Protein AF-A0A251SH04-F1 (afdb_monomer_lite)

pLDDT: mean 73.94, std 16.9, range [37.66, 94.0]

Organism: Helianthus annuus (NCBI:txid4232)

Foldseek 3Di:
DDDDPDPPPDDDPDPVVVVVLVVLVVVVCCCQVPPVVHDCLQCVVVVLVVVVVCVVVVVDDDDPSNVSSSVVNVVRDHPPDPPPPPPDDPDDDPDPVVVVVVVCVVVVVVVVVVVVVCCVVPVPDDPPPDPPPVRVVVVVVVVVVVVVVPPD

Structure (mmCIF, N/CA/C/O backbone):
data_AF-A0A251SH04-F1
#
_entry.id   AF-A0A251SH04-F1
#
loop_
_atom_site.group_PDB
_atom_site.id
_atom_site.type_symbol
_atom_site.label_atom_id
_atom_site.label_alt_id
_atom_site.label_comp_id
_atom_site.label_asym_id
_atom_site.label_entity_id
_atom_site.label_seq_id
_atom_site.pdbx_PDB_ins_code
_atom_site.Cartn_x
_atom_site.Cartn_y
_atom_site.Cartn_z
_atom_site.occupancy
_atom_site.B_iso_or_equiv
_atom_site.auth_seq_id
_atom_site.auth_comp_id
_atom_site.auth_asym_id
_atom_site.auth_atom_id
_atom_site.pdbx_PDB_model_num
ATOM 1 N N . MET A 1 1 ? -8.077 36.465 63.617 1.00 45.16 1 MET A N 1
ATOM 2 C CA . MET A 1 1 ? -7.860 35.004 63.510 1.00 45.16 1 MET A CA 1
ATOM 3 C C . MET A 1 1 ? -8.714 34.477 62.356 1.00 45.16 1 MET A C 1
ATOM 5 O O . MET A 1 1 ? -9.684 33.773 62.563 1.00 45.16 1 MET A O 1
ATOM 9 N N . ASP A 1 2 ? -8.640 35.025 61.149 1.00 38.22 2 ASP A N 1
ATOM 10 C CA . ASP A 1 2 ? -7.555 34.973 60.159 1.00 38.22 2 ASP A CA 1
ATOM 11 C C . ASP A 1 2 ? -7.076 33.562 59.790 1.00 38.22 2 ASP A C 1
ATOM 13 O O . ASP A 1 2 ? -6.119 33.068 60.373 1.00 38.22 2 ASP A O 1
ATOM 17 N N . ARG A 1 3 ? -7.736 33.030 58.744 1.00 47.84 3 ARG A N 1
ATOM 18 C CA . ARG A 1 3 ? -7.200 32.204 57.642 1.00 47.84 3 ARG A CA 1
ATOM 19 C C . ARG A 1 3 ? -6.566 30.856 58.053 1.00 47.84 3 ARG A C 1
ATOM 21 O O . ARG A 1 3 ? -6.258 30.620 59.199 1.00 47.84 3 ARG A O 1
ATOM 28 N N . TYR A 1 4 ? -6.389 29.944 57.096 1.00 44.84 4 TYR A N 1
ATOM 29 C CA . TYR A 1 4 ? -5.572 28.708 57.191 1.00 44.84 4 TYR A CA 1
ATOM 30 C C . TYR A 1 4 ? -6.202 27.326 57.426 1.00 44.84 4 TYR A C 1
ATOM 32 O O . TYR A 1 4 ? -5.442 26.365 57.403 1.00 44.84 4 TYR A O 1
ATOM 40 N N . ILE A 1 5 ? -7.522 27.123 57.497 1.00 51.84 5 ILE A N 1
ATOM 41 C CA . ILE A 1 5 ? -8.053 25.737 57.502 1.00 51.84 5 ILE A CA 1
ATOM 42 C C . ILE A 1 5 ? -9.277 25.599 56.597 1.00 51.84 5 ILE A C 1
ATOM 44 O O . ILE A 1 5 ? -10.396 25.480 57.067 1.00 51.84 5 ILE A O 1
ATOM 48 N N . CYS A 1 6 ? -9.068 25.675 55.282 1.00 37.66 6 CYS A N 1
ATOM 49 C CA . CYS A 1 6 ? -9.868 24.956 54.265 1.00 37.66 6 CYS A CA 1
ATOM 50 C C . CYS A 1 6 ? -9.307 25.196 52.851 1.00 37.66 6 CYS A C 1
ATOM 52 O O . CYS A 1 6 ? -10.029 25.366 51.875 1.00 37.66 6 CYS A O 1
ATOM 54 N N . LYS A 1 7 ? -7.975 25.236 52.734 1.00 45.94 7 LYS A N 1
ATOM 55 C CA . LYS A 1 7 ? -7.250 25.206 51.455 1.00 45.94 7 LYS A CA 1
ATOM 56 C C . LYS A 1 7 ? -6.416 23.931 51.357 1.00 45.94 7 LYS A C 1
ATOM 58 O O . LYS A 1 7 ? -5.253 23.965 50.988 1.00 45.94 7 LYS A O 1
ATOM 63 N N . ILE A 1 8 ? -6.989 22.795 51.730 1.00 49.41 8 ILE A N 1
ATOM 64 C CA . ILE A 1 8 ? -6.396 21.482 51.470 1.00 49.41 8 ILE A CA 1
ATOM 65 C C . ILE A 1 8 ? -7.566 20.595 51.046 1.00 49.41 8 ILE A C 1
ATOM 67 O O . ILE A 1 8 ? -8.610 20.645 51.680 1.00 49.41 8 ILE A O 1
ATOM 71 N N . ILE A 1 9 ? -7.394 19.825 49.971 1.00 45.56 9 ILE A N 1
ATOM 72 C CA . ILE A 1 9 ? -8.420 19.076 49.213 1.00 45.56 9 ILE A CA 1
ATOM 73 C C . ILE A 1 9 ? -8.997 19.861 48.011 1.00 45.56 9 ILE A C 1
ATOM 75 O O . ILE A 1 9 ? -10.194 19.891 47.751 1.00 45.56 9 ILE A O 1
ATOM 79 N N . PHE A 1 10 ? -8.125 20.449 47.185 1.00 45.16 10 PHE A N 1
ATOM 80 C CA . PHE A 1 10 ? -8.447 20.674 45.769 1.00 45.16 10 PHE A CA 1
ATOM 81 C C . PHE A 1 10 ? -7.263 20.252 44.878 1.00 45.16 10 PHE A C 1
ATOM 83 O O . PHE A 1 10 ? -6.380 21.053 44.597 1.00 45.16 10 PHE A O 1
ATOM 90 N N . LYS A 1 11 ? -7.307 18.982 44.424 1.00 44.91 11 LYS A N 1
ATOM 91 C CA . LYS A 1 11 ? -6.537 18.329 43.326 1.00 44.91 11 LYS A CA 1
ATOM 92 C C . LYS A 1 11 ? -5.011 18.131 43.529 1.00 44.91 11 LYS A C 1
ATOM 94 O O . LYS A 1 11 ? -4.338 18.981 44.091 1.00 44.91 11 LYS A O 1
ATOM 99 N N . PRO A 1 12 ? -4.462 16.980 43.064 1.00 44.91 12 PRO A N 1
ATOM 100 C CA . PRO A 1 12 ? -4.149 16.824 41.640 1.00 44.91 12 PRO A CA 1
ATOM 101 C C . PRO A 1 12 ? -4.554 15.449 41.078 1.00 44.91 12 PRO A C 1
ATOM 103 O O . PRO A 1 12 ? -3.754 14.526 40.977 1.00 44.91 12 PRO A O 1
ATOM 106 N N . MET A 1 13 ? -5.794 15.331 40.603 1.00 43.28 13 MET A N 1
ATOM 107 C CA . MET A 1 13 ? -6.234 14.230 39.734 1.00 43.28 13 MET A CA 1
ATOM 108 C C . MET A 1 13 ? -6.022 14.625 38.266 1.00 43.28 13 MET A C 1
ATOM 110 O O . MET A 1 13 ? -6.963 14.795 37.502 1.00 43.28 13 MET A O 1
ATOM 114 N N . VAL A 1 14 ? -4.768 14.88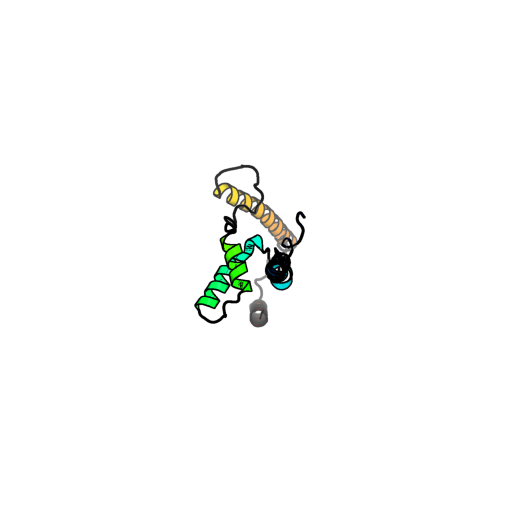8 37.897 1.00 53.06 14 VAL A N 1
ATOM 115 C CA . VAL A 1 14 ? -4.372 15.274 36.531 1.00 53.06 14 VAL A CA 1
ATOM 116 C C . VAL A 1 14 ? -3.138 14.519 36.000 1.00 53.06 14 VAL A C 1
ATOM 118 O O . VAL A 1 14 ? -3.115 14.251 34.798 1.00 53.06 14 VAL A O 1
ATOM 121 N N . PRO A 1 15 ? -2.151 14.056 36.806 1.00 53.16 15 PRO A N 1
ATOM 122 C CA . PRO A 1 15 ? -0.972 13.413 36.221 1.00 53.16 15 PRO A CA 1
ATOM 123 C C . PRO A 1 15 ? -1.234 11.965 35.779 1.00 53.16 15 PRO A C 1
ATOM 125 O O . PRO A 1 15 ? -0.567 11.477 34.869 1.00 53.16 15 PRO A O 1
ATOM 128 N N . PHE A 1 16 ? -2.223 11.277 36.361 1.00 44.50 16 PHE A N 1
ATOM 129 C CA . PHE A 1 16 ? -2.501 9.874 36.028 1.00 44.50 16 PHE A CA 1
ATOM 130 C C . PHE A 1 16 ? -3.209 9.720 34.676 1.00 44.50 16 PHE A C 1
ATOM 132 O O . PHE A 1 16 ? -2.859 8.857 33.872 1.00 44.50 16 PHE A O 1
ATOM 139 N N . VAL A 1 17 ? -4.161 10.610 34.384 1.00 51.25 17 VAL A N 1
ATOM 140 C CA . VAL A 1 17 ? -4.906 10.601 33.117 1.00 51.25 17 VAL A CA 1
ATOM 141 C C . VAL A 1 17 ? -3.988 10.961 31.949 1.00 51.25 17 VAL A C 1
ATOM 143 O O . VAL A 1 17 ? -4.065 10.328 30.899 1.00 51.25 17 VAL A O 1
ATOM 146 N N . LEU A 1 18 ? -3.060 11.904 32.152 1.00 50.47 18 LEU A N 1
ATOM 147 C CA . LEU A 1 18 ? -2.084 12.282 31.132 1.00 50.47 18 LEU A CA 1
ATOM 148 C C . LEU A 1 18 ? -1.114 11.126 30.841 1.00 50.47 18 LEU A C 1
ATOM 150 O O . LEU A 1 18 ? -0.968 10.737 29.685 1.00 50.47 18 LEU A O 1
ATOM 154 N N . ARG A 1 19 ? -0.537 10.486 31.872 1.00 44.34 19 ARG A N 1
ATOM 155 C CA . ARG A 1 19 ? 0.351 9.318 31.691 1.00 44.34 19 ARG A CA 1
ATOM 156 C C . ARG A 1 19 ? -0.346 8.169 30.952 1.00 44.34 19 ARG A C 1
ATOM 158 O O . ARG A 1 19 ? 0.252 7.567 30.065 1.00 44.34 19 ARG A O 1
ATOM 165 N N 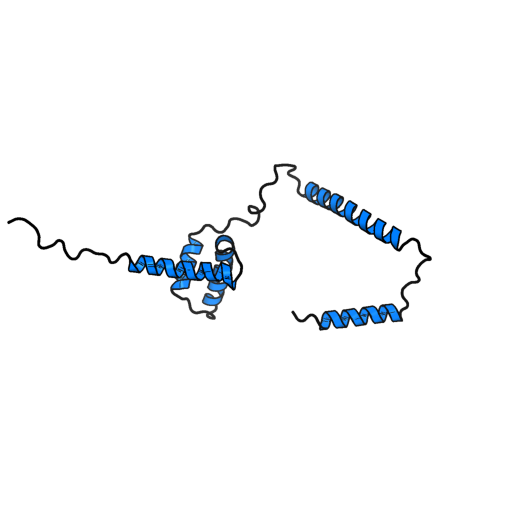. PHE A 1 20 ? -1.619 7.910 31.249 1.00 47.47 20 PHE A N 1
ATOM 166 C CA . PHE A 1 20 ? -2.377 6.831 30.609 1.00 47.47 20 PHE A CA 1
ATOM 167 C C . PHE A 1 20 ? -2.751 7.136 29.146 1.00 47.47 20 PHE A C 1
ATOM 169 O O . PHE A 1 20 ? -2.708 6.249 28.293 1.00 47.47 20 PHE A O 1
ATOM 176 N N . VAL A 1 21 ? -3.083 8.393 28.825 1.00 49.47 21 VAL A N 1
ATOM 177 C CA . VAL A 1 21 ? -3.343 8.833 27.440 1.00 49.47 21 VAL A CA 1
ATOM 178 C C . VAL A 1 21 ? -2.065 8.752 26.598 1.00 49.47 21 VAL A C 1
ATOM 180 O O . VAL A 1 21 ? -2.112 8.247 25.471 1.00 49.47 21 VAL A O 1
ATOM 183 N N . PHE A 1 22 ? -0.917 9.145 27.161 1.00 45.47 22 PHE A N 1
ATOM 184 C CA . PHE A 1 22 ? 0.382 9.016 26.497 1.00 45.47 22 PHE A CA 1
ATOM 185 C C . PHE A 1 22 ? 0.749 7.552 26.216 1.00 45.47 22 PHE A C 1
ATOM 187 O O . PHE A 1 22 ? 1.148 7.249 25.092 1.00 45.47 22 PHE A O 1
ATOM 194 N N . LEU A 1 23 ? 0.525 6.622 27.156 1.00 49.59 23 LEU A N 1
ATOM 195 C CA . LEU A 1 23 ? 0.802 5.196 26.929 1.00 49.59 23 LEU A CA 1
ATOM 196 C C . LEU A 1 23 ? 0.015 4.614 25.743 1.00 49.59 23 LEU A C 1
ATOM 198 O O . LEU A 1 23 ? 0.590 3.903 24.923 1.00 49.59 23 LEU A O 1
ATOM 202 N N . THR A 1 24 ? -1.270 4.952 25.589 1.00 51.53 24 THR A N 1
ATOM 203 C CA . THR A 1 24 ? -2.073 4.412 24.472 1.00 51.53 24 THR A CA 1
ATOM 204 C C . THR A 1 24 ? -1.652 4.937 23.097 1.00 51.53 24 THR A C 1
ATOM 206 O O . THR A 1 24 ? -1.745 4.205 22.114 1.00 51.53 24 THR A O 1
ATOM 209 N N . SER A 1 25 ? -1.129 6.167 23.012 1.00 55.31 25 SER A N 1
ATOM 210 C CA . SER A 1 25 ? -0.607 6.708 21.748 1.00 55.31 25 SER A CA 1
ATOM 211 C C . SER A 1 25 ? 0.786 6.161 21.403 1.00 55.31 25 SER A C 1
ATOM 213 O O . SER A 1 25 ? 1.142 6.136 20.226 1.00 55.31 25 SER A O 1
ATOM 215 N N . ILE A 1 26 ? 1.561 5.715 22.400 1.00 60.53 26 ILE A N 1
ATOM 216 C CA . ILE A 1 26 ? 2.883 5.098 22.208 1.00 60.53 26 ILE A CA 1
ATOM 217 C C . ILE A 1 26 ? 2.754 3.689 21.618 1.00 60.53 26 ILE A C 1
ATOM 219 O O . ILE A 1 26 ? 3.559 3.322 20.765 1.00 60.53 26 ILE A O 1
ATOM 223 N N . ILE A 1 27 ? 1.743 2.915 22.034 1.00 71.44 27 ILE A N 1
ATOM 224 C CA . ILE A 1 27 ? 1.558 1.524 21.584 1.00 71.44 27 ILE A CA 1
ATOM 225 C C . ILE A 1 27 ? 1.380 1.461 20.065 1.00 71.44 27 ILE A C 1
ATOM 227 O O . ILE A 1 27 ? 2.143 0.770 19.397 1.00 71.44 27 ILE A O 1
ATOM 231 N N . PHE A 1 28 ? 0.443 2.233 19.504 1.00 79.38 28 PHE A N 1
ATOM 232 C CA . PHE A 1 28 ? 0.226 2.227 18.057 1.00 79.38 28 PHE A CA 1
ATOM 233 C C . PHE A 1 28 ? 1.429 2.788 17.295 1.00 79.38 28 PHE A C 1
ATOM 235 O O . PHE A 1 28 ? 1.858 2.172 16.332 1.00 79.38 28 PHE A O 1
ATOM 242 N N . HIS A 1 29 ? 2.055 3.878 17.749 1.00 80.06 29 HIS A N 1
ATOM 243 C CA . HIS A 1 29 ? 3.255 4.394 17.078 1.00 80.06 29 HIS A CA 1
ATOM 244 C C . HIS A 1 29 ? 4.391 3.358 17.030 1.00 80.06 29 HIS A C 1
ATOM 246 O O . HIS A 1 29 ? 5.063 3.227 16.012 1.00 80.06 29 HIS A O 1
ATOM 252 N N . ARG A 1 30 ? 4.596 2.597 18.114 1.00 83.19 30 ARG A N 1
ATOM 253 C CA . ARG A 1 30 ? 5.564 1.494 18.131 1.00 83.19 30 ARG A CA 1
ATOM 254 C C . ARG A 1 30 ? 5.167 0.388 17.160 1.00 83.19 30 ARG A C 1
ATOM 256 O O . ARG A 1 30 ? 6.001 0.018 16.353 1.00 83.19 30 ARG A O 1
ATOM 263 N N . LEU A 1 31 ? 3.911 -0.065 17.174 1.00 83.88 31 LEU A N 1
ATOM 264 C CA . LEU A 1 31 ? 3.415 -1.093 16.248 1.00 83.88 31 LEU A CA 1
ATOM 265 C C . LEU A 1 31 ? 3.629 -0.708 14.778 1.00 83.88 31 LEU A C 1
ATOM 267 O O . LEU A 1 31 ? 4.158 -1.506 14.008 1.00 83.88 31 LEU A O 1
ATOM 271 N N . PHE A 1 32 ? 3.285 0.527 14.40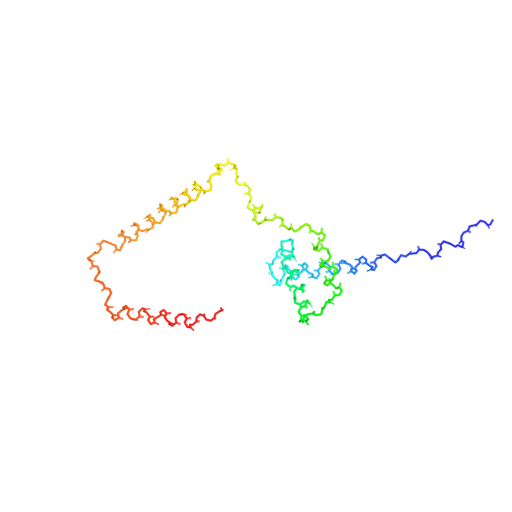7 1.00 85.19 32 PHE A N 1
ATOM 272 C CA . PHE A 1 32 ? 3.488 1.049 13.056 1.00 85.19 32 PHE A CA 1
ATOM 273 C C . PHE A 1 32 ? 4.967 1.044 12.656 1.00 85.19 32 PHE A C 1
ATOM 275 O O . PHE A 1 32 ? 5.312 0.533 11.595 1.00 85.19 32 PHE A O 1
ATOM 282 N N . CYS A 1 33 ? 5.850 1.552 13.520 1.00 78.00 33 CYS A N 1
ATOM 283 C CA . CYS A 1 33 ? 7.270 1.659 13.195 1.00 78.00 33 CYS A CA 1
ATOM 284 C C . CYS A 1 33 ? 8.038 0.331 13.282 1.00 78.00 33 CYS A C 1
ATOM 286 O O . CYS A 1 33 ? 8.981 0.154 12.522 1.00 78.00 33 CYS A O 1
ATOM 288 N N . SER A 1 34 ? 7.691 -0.572 14.205 1.00 79.62 34 SER A N 1
ATOM 289 C CA . SER A 1 34 ? 8.490 -1.775 14.485 1.00 79.62 34 SER A CA 1
ATOM 290 C C . SER A 1 34 ? 7.914 -3.068 13.920 1.00 79.62 34 SER A C 1
ATOM 292 O O . SER A 1 34 ? 8.677 -3.991 13.677 1.00 79.62 34 SER A O 1
ATOM 294 N N . MET A 1 35 ? 6.590 -3.174 13.774 1.00 83.19 35 MET A N 1
ATOM 295 C CA . MET A 1 35 ? 5.933 -4.420 13.357 1.00 83.19 35 MET A CA 1
ATOM 296 C C . MET A 1 35 ? 5.339 -4.308 11.955 1.00 83.19 35 MET A C 1
ATOM 298 O O . MET A 1 35 ? 5.490 -5.219 11.153 1.00 83.19 35 MET A O 1
ATOM 302 N N . LEU A 1 36 ? 4.693 -3.180 11.648 1.00 83.25 36 LEU A N 1
ATOM 303 C CA . LEU A 1 36 ? 4.077 -2.936 10.340 1.00 83.25 36 LEU A CA 1
ATOM 304 C C . LEU A 1 36 ? 5.009 -2.205 9.363 1.00 83.25 36 LEU A C 1
ATOM 306 O O . LEU A 1 36 ? 4.649 -2.052 8.199 1.00 83.25 36 LEU A O 1
ATOM 310 N N . CYS A 1 37 ? 6.161 -1.713 9.837 1.00 81.38 37 CYS A N 1
ATOM 311 C CA . CYS A 1 37 ? 7.143 -0.944 9.062 1.00 81.38 37 CYS A CA 1
ATOM 312 C C . CYS A 1 37 ? 6.521 0.178 8.202 1.00 81.38 37 CYS A C 1
ATOM 314 O O . CYS A 1 37 ? 6.967 0.448 7.088 1.00 81.38 37 CYS A O 1
ATOM 316 N N . SER A 1 38 ? 5.475 0.834 8.707 1.00 81.31 38 SER A N 1
ATOM 317 C CA . SER A 1 38 ? 4.680 1.829 7.981 1.00 81.31 38 SER A CA 1
ATOM 318 C C . SER A 1 38 ? 4.640 3.170 8.714 1.00 81.31 38 SER A C 1
ATOM 320 O O . SER A 1 38 ? 4.910 3.269 9.913 1.00 81.31 38 SER A O 1
ATOM 322 N N . ASP A 1 39 ? 4.328 4.240 7.975 1.00 80.44 39 ASP A N 1
ATOM 323 C CA . ASP A 1 39 ? 4.196 5.580 8.550 1.00 80.44 39 ASP A CA 1
ATOM 324 C C . ASP A 1 39 ? 2.825 5.716 9.237 1.00 80.44 39 ASP A C 1
ATOM 326 O O . ASP A 1 39 ? 1.797 5.694 8.544 1.00 80.44 39 ASP A O 1
ATOM 330 N N . PRO A 1 40 ? 2.777 5.927 10.569 1.00 81.06 40 PRO A N 1
ATOM 331 C CA . PRO A 1 40 ? 1.520 6.072 11.289 1.00 81.06 40 PRO A CA 1
ATOM 332 C C . PRO A 1 40 ? 0.653 7.197 10.721 1.00 81.06 40 PRO A C 1
ATOM 334 O O . PRO A 1 40 ? -0.568 7.090 10.725 1.00 81.06 40 PRO A O 1
ATOM 337 N N . LYS A 1 41 ? 1.242 8.288 10.222 1.00 77.81 41 LYS A N 1
ATOM 338 C CA . LYS A 1 41 ? 0.466 9.428 9.710 1.00 77.81 41 LYS A CA 1
ATOM 339 C C . LYS A 1 41 ? -0.211 9.114 8.385 1.00 77.81 41 LYS A C 1
ATOM 341 O O . LYS A 1 41 ? -1.280 9.652 8.117 1.00 77.81 41 LYS A O 1
ATOM 346 N N . LEU A 1 42 ? 0.417 8.278 7.563 1.00 75.62 42 LEU A N 1
ATOM 347 C CA . LEU A 1 42 ? -0.111 7.907 6.257 1.00 75.62 42 LEU A CA 1
ATOM 348 C C . LEU A 1 42 ? -1.154 6.800 6.382 1.00 75.62 42 LEU A C 1
ATOM 350 O O . LEU A 1 42 ? -2.204 6.863 5.749 1.00 75.62 42 LEU A O 1
ATOM 354 N N . ASP A 1 43 ? -0.850 5.798 7.201 1.00 84.12 43 ASP A N 1
ATOM 355 C CA . ASP A 1 43 ? -1.513 4.503 7.105 1.00 84.12 43 ASP A CA 1
ATOM 356 C C . ASP A 1 43 ? -2.545 4.265 8.219 1.00 84.12 43 ASP A C 1
ATOM 358 O O . ASP A 1 43 ? -3.376 3.365 8.121 1.00 84.12 43 ASP A O 1
ATOM 362 N N . SER A 1 44 ? -2.605 5.141 9.234 1.00 87.25 44 SER A N 1
ATOM 363 C CA . SER A 1 44 ? -3.609 5.043 10.308 1.00 87.25 44 SER A CA 1
ATOM 364 C C . SER A 1 44 ? -5.048 4.992 9.794 1.00 87.25 44 SER A C 1
ATOM 366 O O . SER A 1 44 ? -5.861 4.262 10.350 1.00 87.25 44 SER A O 1
ATOM 368 N N . HIS A 1 45 ? -5.384 5.737 8.736 1.00 85.88 45 HIS A N 1
ATOM 369 C CA . HIS A 1 45 ? -6.744 5.722 8.188 1.00 85.88 45 HIS A CA 1
ATOM 370 C C . HIS A 1 45 ? -7.083 4.400 7.494 1.00 85.88 45 HIS A C 1
ATOM 372 O O . HIS A 1 45 ? -8.203 3.923 7.645 1.00 85.88 45 HIS A O 1
ATOM 378 N N . ARG A 1 46 ? -6.124 3.789 6.783 1.00 86.19 46 ARG A N 1
ATOM 379 C CA . ARG A 1 46 ? -6.317 2.487 6.126 1.00 86.19 46 ARG A CA 1
ATOM 380 C C . ARG A 1 46 ? -6.550 1.397 7.162 1.00 86.19 46 ARG A C 1
ATOM 382 O O . ARG A 1 46 ? -7.545 0.687 7.090 1.00 86.19 46 ARG A O 1
ATOM 389 N N . PHE A 1 47 ? -5.694 1.338 8.180 1.00 87.88 47 PHE A N 1
ATOM 390 C CA . PHE A 1 47 ? -5.857 0.364 9.257 1.00 87.88 47 PHE A CA 1
ATOM 391 C C . PHE A 1 47 ? -7.107 0.603 10.095 1.00 87.88 47 PHE A C 1
ATOM 393 O O . PHE A 1 47 ? -7.708 -0.357 10.560 1.00 87.88 47 PHE A O 1
ATOM 400 N N . LYS A 1 48 ? -7.537 1.858 10.265 1.00 89.12 48 LYS A N 1
ATOM 401 C CA . LYS A 1 48 ? -8.801 2.147 10.941 1.00 89.12 48 LYS A CA 1
ATOM 402 C C . LYS A 1 48 ? -9.982 1.513 10.199 1.00 89.12 48 LYS A C 1
ATOM 404 O O . LYS A 1 48 ? -10.800 0.882 10.847 1.00 89.12 48 LYS A O 1
ATOM 409 N N . ILE A 1 49 ? -10.043 1.632 8.869 1.00 90.00 49 ILE A N 1
ATOM 410 C CA . ILE A 1 49 ? -11.127 1.038 8.066 1.00 90.00 49 ILE A CA 1
ATOM 411 C C . ILE A 1 49 ? -11.161 -0.484 8.244 1.00 90.00 49 ILE A C 1
ATOM 413 O O . ILE A 1 49 ? -12.210 -1.026 8.562 1.00 90.00 49 ILE A O 1
ATOM 417 N N . ILE A 1 50 ? -10.007 -1.147 8.124 1.00 90.81 50 ILE A N 1
ATOM 418 C CA . ILE A 1 50 ? -9.892 -2.610 8.258 1.00 90.81 50 ILE A CA 1
ATOM 419 C C . ILE A 1 50 ? -10.324 -3.074 9.658 1.00 90.81 50 ILE A C 1
ATOM 421 O O . ILE A 1 50 ? -11.045 -4.055 9.808 1.00 90.81 50 ILE A O 1
ATOM 425 N N . LEU A 1 51 ? -9.894 -2.360 10.702 1.00 89.94 51 LEU A N 1
ATOM 426 C CA . LEU A 1 51 ? -10.249 -2.700 12.079 1.00 89.94 51 LEU A CA 1
ATOM 427 C C . LEU A 1 51 ? -11.726 -2.417 12.380 1.00 89.94 51 LEU A C 1
ATOM 429 O O . LEU A 1 51 ? -12.356 -3.214 13.071 1.00 89.94 51 LEU A O 1
ATOM 433 N N . ASP A 1 52 ? -12.284 -1.319 11.866 1.00 91.00 52 ASP A N 1
ATOM 434 C CA . ASP A 1 52 ? -13.714 -1.016 11.987 1.00 91.00 52 ASP A CA 1
ATOM 435 C C . ASP A 1 52 ? -14.561 -2.089 11.280 1.00 91.00 52 ASP A C 1
ATOM 437 O O . ASP A 1 52 ? -15.560 -2.540 11.840 1.00 91.00 52 ASP A O 1
ATOM 441 N N . GLU A 1 53 ? -14.134 -2.552 10.102 1.00 93.31 53 GLU A N 1
ATOM 442 C CA . GLU A 1 53 ? -14.777 -3.641 9.360 1.00 93.31 53 GLU A CA 1
ATOM 443 C C . GLU A 1 53 ? -14.752 -4.955 10.155 1.00 93.31 53 GLU A C 1
ATOM 445 O O . GLU A 1 53 ? -15.811 -5.530 10.410 1.00 93.31 53 GLU A O 1
ATOM 450 N N . ALA A 1 54 ? -13.588 -5.373 10.663 1.00 92.12 54 ALA A N 1
ATOM 451 C CA . ALA A 1 54 ? -13.456 -6.588 11.474 1.00 92.12 54 ALA A CA 1
ATOM 452 C C . ALA A 1 54 ? -14.263 -6.532 12.788 1.00 92.12 54 ALA A C 1
ATOM 454 O O . ALA A 1 54 ? -14.813 -7.540 13.241 1.00 92.12 54 ALA A O 1
ATOM 455 N N . ILE A 1 55 ? -14.372 -5.350 13.410 1.00 92.19 55 ILE A N 1
ATOM 456 C CA . ILE A 1 55 ? -15.228 -5.141 14.588 1.00 92.19 55 ILE A CA 1
ATOM 457 C C . ILE A 1 55 ? -16.708 -5.226 14.202 1.00 92.19 55 ILE A C 1
ATOM 459 O O . ILE A 1 55 ? -17.494 -5.809 14.948 1.00 92.19 55 ILE A O 1
ATOM 463 N N . SER A 1 56 ? -17.097 -4.669 13.051 1.00 92.69 56 SER A N 1
ATOM 464 C CA . SER A 1 56 ? -18.481 -4.714 12.564 1.00 92.69 56 SER A CA 1
ATOM 465 C C . SER A 1 56 ? -18.930 -6.128 12.192 1.00 92.69 56 SER A C 1
ATOM 467 O O . SER A 1 56 ? -20.064 -6.504 12.479 1.00 92.69 56 SER A O 1
ATOM 469 N N . PHE A 1 57 ? -18.016 -6.932 11.641 1.00 92.56 57 PHE A N 1
ATOM 470 C CA . PHE A 1 57 ? -18.227 -8.348 11.353 1.00 92.56 57 PHE A CA 1
ATOM 471 C C . PHE A 1 57 ? -18.271 -9.204 12.633 1.00 92.56 57 PHE A C 1
ATOM 473 O O . PHE A 1 57 ? -18.768 -10.327 12.626 1.00 92.56 57 PHE A O 1
ATOM 480 N N . GLY A 1 58 ? -17.790 -8.665 13.758 1.00 90.75 58 GLY A N 1
ATOM 481 C CA . GLY A 1 58 ? -17.778 -9.343 15.053 1.00 90.75 58 GLY A CA 1
ATOM 482 C C . GLY A 1 58 ? -16.587 -10.279 15.264 1.00 90.75 58 GLY A C 1
ATOM 483 O O . GLY A 1 58 ? -16.537 -10.966 16.284 1.00 90.75 58 GLY A O 1
ATOM 484 N N . GLU A 1 59 ? -15.610 -10.283 14.353 1.00 88.62 59 GLU A N 1
ATOM 485 C CA . GLU A 1 59 ? -14.364 -11.051 14.487 1.00 88.62 59 GLU A CA 1
ATOM 486 C C . GLU A 1 59 ? -13.472 -10.479 15.596 1.00 88.62 59 GLU A C 1
ATOM 488 O O . GLU A 1 59 ? -12.821 -11.218 16.338 1.00 88.62 59 GLU A O 1
ATOM 493 N N . LEU A 1 60 ? -13.491 -9.152 15.771 1.00 86.56 60 LEU A N 1
ATOM 494 C CA . LEU A 1 60 ? -12.670 -8.459 16.757 1.00 86.56 60 LEU A CA 1
ATOM 495 C C . LEU A 1 60 ? -13.509 -7.704 17.795 1.00 86.56 60 LEU A C 1
ATOM 497 O O . LEU A 1 60 ? -14.408 -6.927 17.477 1.00 86.56 60 LEU A O 1
ATOM 501 N N . LYS A 1 61 ? -13.160 -7.855 19.078 1.00 88.25 61 LYS A N 1
ATOM 502 C CA . LYS A 1 61 ? -13.770 -7.067 20.160 1.00 88.25 61 LYS A CA 1
ATOM 503 C C . LYS A 1 61 ? -13.176 -5.661 20.201 1.00 88.25 61 LYS A C 1
ATOM 505 O O . LYS A 1 61 ? -11.967 -5.488 20.354 1.00 88.25 61 LYS A O 1
ATOM 510 N N . SER A 1 62 ? -14.036 -4.645 20.173 1.00 85.44 62 SER A N 1
ATOM 511 C CA . SER A 1 62 ? -13.620 -3.249 20.341 1.00 85.44 62 SER A CA 1
ATOM 512 C C . SER A 1 62 ? -12.961 -3.022 21.709 1.00 85.44 62 SER A C 1
ATOM 514 O O . SER A 1 62 ? -13.593 -3.164 22.758 1.00 85.44 62 SER A O 1
ATOM 516 N N . THR A 1 63 ? -11.696 -2.591 21.711 1.00 87.25 63 THR A N 1
ATOM 517 C CA . THR A 1 63 ? -10.949 -2.261 22.935 1.00 87.25 63 THR A CA 1
ATOM 518 C C . THR A 1 63 ? -10.958 -0.757 23.226 1.00 87.25 63 THR A C 1
ATOM 520 O O . THR A 1 63 ? -11.018 0.081 22.327 1.00 87.25 63 THR A O 1
ATOM 523 N N . LYS A 1 64 ? -10.824 -0.376 24.505 1.00 86.62 64 LYS A N 1
ATOM 524 C CA . LYS A 1 64 ? -10.748 1.044 24.916 1.00 86.62 64 LYS A CA 1
ATOM 525 C C . LYS A 1 64 ? -9.554 1.782 24.291 1.00 86.62 64 LYS A C 1
ATOM 527 O O . LYS A 1 64 ? -9.623 2.991 24.080 1.00 86.62 64 LYS A O 1
ATOM 532 N N . ALA A 1 65 ? -8.455 1.072 24.026 1.00 84.31 65 ALA A N 1
ATOM 533 C CA . ALA A 1 65 ? -7.281 1.629 23.358 1.00 84.31 65 ALA A CA 1
ATOM 534 C C . ALA A 1 65 ? -7.579 1.939 21.885 1.00 84.31 65 ALA A C 1
ATOM 536 O O . ALA A 1 65 ? -7.271 3.040 21.427 1.00 84.31 65 ALA A O 1
ATOM 537 N N . TYR A 1 66 ? -8.253 1.015 21.191 1.00 87.56 66 TYR A N 1
ATOM 538 C CA . TYR A 1 66 ? -8.699 1.210 19.815 1.00 87.56 66 TYR A CA 1
ATOM 539 C C . TYR A 1 66 ? -9.653 2.398 19.685 1.00 87.56 66 TYR A C 1
ATOM 541 O O . TYR A 1 66 ? -9.394 3.293 18.894 1.00 87.56 66 TYR A O 1
ATOM 549 N N . GLN A 1 67 ? -10.695 2.482 20.518 1.00 89.19 67 GLN A N 1
ATOM 550 C CA . GLN A 1 67 ? -11.671 3.579 20.454 1.00 89.19 67 GLN A CA 1
ATOM 551 C C . GLN A 1 67 ? -11.020 4.963 20.602 1.00 89.19 67 GLN A C 1
ATOM 553 O O . GLN A 1 67 ? -11.360 5.904 19.883 1.00 89.19 67 GLN A O 1
ATOM 558 N N . LYS A 1 68 ? -10.046 5.091 21.513 1.00 88.62 68 LYS A N 1
ATOM 559 C CA . LYS A 1 68 ? -9.280 6.333 21.689 1.00 88.62 68 LYS A CA 1
ATOM 560 C C . LYS A 1 68 ? -8.431 6.659 20.461 1.00 88.62 68 LYS A C 1
ATOM 562 O O . LYS A 1 68 ? -8.412 7.809 20.027 1.00 88.62 68 LYS A O 1
ATOM 567 N N . TRP A 1 69 ? -7.733 5.665 19.914 1.00 89.44 69 TRP A N 1
ATOM 568 C CA . TRP A 1 69 ? -6.913 5.836 18.717 1.00 89.44 69 TRP A CA 1
ATOM 569 C C . TRP A 1 69 ? -7.771 6.164 17.489 1.00 89.44 69 TRP A C 1
ATOM 571 O O . TRP A 1 69 ? -7.523 7.173 16.838 1.00 89.44 69 TRP A O 1
ATOM 581 N N . GLY A 1 70 ? -8.838 5.409 17.231 1.00 88.38 70 GLY A N 1
ATOM 582 C CA . GLY A 1 70 ? -9.745 5.607 16.101 1.00 88.38 70 GLY A CA 1
ATOM 583 C C . GLY A 1 70 ? -10.411 6.984 16.101 1.00 88.38 70 GLY A C 1
ATOM 584 O O . GLY A 1 70 ? -10.534 7.594 15.036 1.00 88.38 70 GLY A O 1
ATOM 585 N N . LYS A 1 71 ? -10.753 7.520 17.286 1.00 89.06 71 LYS A N 1
ATOM 586 C CA . LYS A 1 71 ? -11.247 8.898 17.442 1.00 89.06 71 LYS A CA 1
ATOM 587 C C . LYS A 1 71 ? -10.189 9.932 17.037 1.00 89.06 71 LYS A C 1
ATOM 589 O O . LYS A 1 71 ? -10.474 10.819 16.235 1.00 89.06 7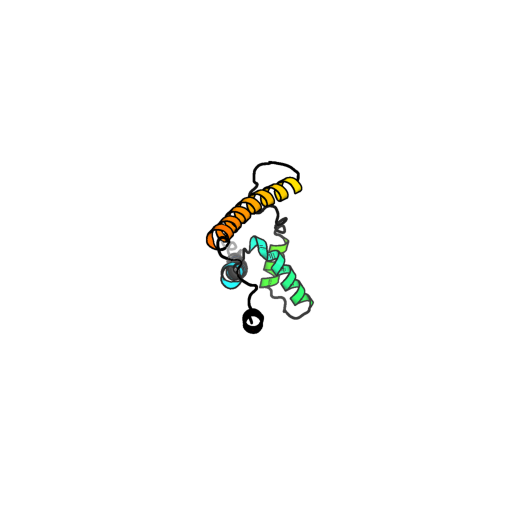1 LYS A O 1
ATOM 594 N N . LYS A 1 72 ? -8.952 9.772 17.516 1.00 86.25 72 LYS A N 1
ATOM 595 C CA . LYS A 1 72 ? -7.813 10.638 17.160 1.00 86.25 72 LYS A CA 1
ATOM 596 C C . LYS A 1 72 ? -7.478 10.575 15.664 1.00 86.25 72 LYS A C 1
ATOM 598 O O . LYS A 1 72 ? -7.125 11.589 15.063 1.00 86.25 72 LYS A O 1
ATOM 603 N N . VAL A 1 73 ? -7.609 9.398 15.052 1.00 86.62 73 VAL A N 1
ATOM 604 C CA . VAL A 1 73 ? -7.425 9.218 13.607 1.00 86.62 73 VAL A CA 1
ATOM 605 C C . VAL A 1 73 ? -8.531 9.928 12.829 1.00 86.62 73 VAL A C 1
ATOM 607 O O . VAL A 1 73 ? -8.212 10.627 11.882 1.00 86.62 73 VAL A O 1
ATOM 610 N N . SER A 1 74 ? -9.805 9.858 13.240 1.00 83.12 74 SER A N 1
ATOM 611 C CA . SER A 1 74 ? -10.873 10.630 12.568 1.00 83.12 74 SER A CA 1
ATOM 612 C C . SER A 1 74 ? -10.752 12.145 12.719 1.00 83.12 74 SER A C 1
ATOM 614 O O . SER A 1 74 ? -11.189 12.871 11.834 1.00 83.12 74 SER A O 1
ATOM 616 N N . GLU A 1 75 ? -10.186 12.629 13.827 1.00 83.69 75 GLU A N 1
ATOM 617 C CA . GLU A 1 75 ? -9.918 14.061 14.033 1.00 83.69 75 GLU A CA 1
ATOM 618 C C . GLU A 1 75 ? -8.759 14.557 13.155 1.00 83.69 75 GLU A C 1
ATOM 620 O O . GLU A 1 75 ? -8.691 15.732 12.790 1.00 83.69 75 GLU A O 1
ATOM 625 N N . THR A 1 76 ? -7.845 13.656 12.788 1.00 77.94 76 THR A N 1
ATOM 626 C CA . THR A 1 76 ? -6.769 13.957 11.848 1.00 77.94 76 THR A CA 1
ATOM 627 C C . THR A 1 76 ? -7.359 13.987 10.442 1.00 77.94 76 THR A C 1
ATOM 629 O O . THR A 1 76 ? -8.062 13.066 10.030 1.00 77.94 76 THR A O 1
ATOM 632 N N . LYS A 1 77 ? -7.098 15.060 9.683 1.00 67.25 77 LYS A N 1
ATOM 633 C CA . LYS A 1 77 ? -7.517 15.110 8.277 1.00 67.25 77 LYS A CA 1
ATOM 634 C C . LYS A 1 77 ? -6.926 13.890 7.563 1.00 67.25 77 LYS A C 1
ATOM 636 O O . LYS A 1 77 ? -5.704 13.725 7.649 1.00 67.25 77 LYS A O 1
ATOM 641 N N . PRO A 1 78 ? -7.739 13.087 6.846 1.00 64.88 78 PRO A N 1
ATOM 642 C CA . PRO A 1 78 ? -7.225 12.020 6.007 1.00 64.88 78 PRO A CA 1
ATOM 643 C C . PRO A 1 78 ? -6.090 12.581 5.157 1.00 64.88 78 PRO A C 1
ATOM 645 O O . PRO A 1 78 ? -6.283 13.658 4.568 1.00 64.88 78 PRO A O 1
ATOM 648 N N . PRO A 1 79 ? -4.914 11.927 5.124 1.00 60.84 79 PRO A N 1
ATOM 649 C CA . PRO A 1 79 ? -3.817 12.315 4.259 1.00 60.84 79 PRO A CA 1
ATOM 650 C C . PRO A 1 79 ? -4.375 12.538 2.861 1.00 60.84 79 PRO A C 1
ATOM 652 O O . PRO A 1 79 ? -4.785 11.609 2.170 1.00 60.84 79 PRO A O 1
ATOM 655 N N . THR A 1 80 ? -4.519 13.811 2.502 1.00 55.34 80 THR A N 1
ATOM 656 C CA . THR A 1 80 ? -5.283 14.194 1.326 1.00 55.34 80 THR A CA 1
ATOM 657 C C . THR A 1 80 ? -4.446 13.848 0.112 1.00 55.34 80 THR A C 1
ATOM 659 O O . THR A 1 80 ? -3.507 14.572 -0.209 1.00 55.34 80 THR A O 1
ATOM 662 N N . ASN A 1 81 ? -4.850 12.752 -0.525 1.00 53.50 81 ASN A N 1
ATOM 663 C CA . ASN A 1 81 ? -4.459 12.239 -1.828 1.00 53.50 81 ASN A CA 1
ATOM 664 C C . ASN A 1 81 ? -2.958 12.007 -2.066 1.00 53.50 81 ASN A C 1
ATOM 666 O O . ASN A 1 81 ? -2.095 12.872 -1.915 1.00 53.50 81 ASN A O 1
ATOM 670 N N . LEU A 1 82 ? -2.696 10.808 -2.584 1.00 52.53 82 LEU A N 1
ATOM 671 C CA . LEU A 1 82 ? -1.415 10.208 -2.971 1.00 52.53 82 LEU A CA 1
ATOM 672 C C . LEU A 1 82 ? -0.577 11.034 -3.977 1.00 52.53 82 LEU A C 1
ATOM 674 O O . LEU A 1 82 ? 0.539 10.650 -4.309 1.00 52.53 82 LEU A O 1
ATOM 678 N N . LEU A 1 83 ? -1.068 12.191 -4.429 1.00 54.81 83 LEU A N 1
ATOM 679 C CA . LEU A 1 83 ? -0.425 13.068 -5.411 1.00 54.81 83 LEU A CA 1
ATOM 680 C C . LEU A 1 83 ? 0.481 14.149 -4.802 1.00 54.81 83 LEU A C 1
ATOM 682 O O . LEU A 1 83 ? 1.287 14.732 -5.517 1.00 54.81 83 LEU A O 1
ATOM 686 N N . LYS A 1 84 ? 0.395 14.433 -3.494 1.00 51.38 84 LYS A N 1
ATOM 687 C CA . LYS A 1 84 ? 1.197 15.511 -2.873 1.00 51.38 84 LYS A CA 1
ATOM 688 C C . LYS A 1 84 ? 2.544 15.062 -2.291 1.00 51.38 84 LYS A C 1
ATOM 690 O O . LYS A 1 84 ? 3.321 15.917 -1.875 1.00 51.38 84 LYS A O 1
ATOM 695 N N . ARG A 1 85 ? 2.831 13.750 -2.243 1.00 49.03 85 ARG A N 1
ATOM 696 C CA . ARG A 1 85 ? 4.073 13.206 -1.645 1.00 49.03 85 ARG A CA 1
ATOM 697 C C . ARG A 1 85 ? 5.236 13.056 -2.635 1.00 49.03 85 ARG A C 1
ATOM 699 O O . ARG A 1 85 ? 6.367 12.870 -2.201 1.00 49.03 85 ARG A O 1
ATOM 706 N N . ARG A 1 86 ? 5.013 13.202 -3.945 1.00 47.19 86 ARG A N 1
ATOM 707 C CA . ARG A 1 86 ? 6.118 13.477 -4.875 1.00 47.19 86 ARG A CA 1
ATOM 708 C C . ARG A 1 86 ? 6.377 14.978 -4.815 1.00 47.19 86 ARG A C 1
ATOM 710 O O . ARG A 1 86 ? 5.480 15.761 -5.115 1.00 47.19 86 ARG A O 1
ATOM 717 N N . GLY A 1 87 ? 7.554 15.378 -4.329 1.00 51.16 87 GLY A N 1
ATOM 718 C CA . GLY A 1 87 ? 7.966 16.781 -4.322 1.00 51.16 87 GLY A CA 1
ATOM 719 C C . GLY A 1 87 ? 7.703 17.388 -5.695 1.00 51.16 87 GLY A C 1
ATOM 720 O O . GLY A 1 87 ? 8.005 16.751 -6.698 1.00 51.16 87 GLY A O 1
ATOM 721 N N . LYS A 1 88 ? 7.066 18.561 -5.734 1.00 54.41 88 LYS A N 1
ATOM 722 C CA . LYS A 1 88 ? 6.719 19.254 -6.978 1.00 54.41 88 LYS A CA 1
ATOM 723 C C . LYS A 1 88 ? 7.968 19.354 -7.873 1.00 54.41 88 LYS A C 1
ATOM 725 O O . LYS A 1 88 ? 8.871 20.102 -7.491 1.00 54.41 88 LYS A O 1
ATOM 730 N N . PRO A 1 89 ? 8.048 18.699 -9.046 1.00 53.41 89 PRO A N 1
ATOM 731 C CA . PRO A 1 89 ? 8.868 19.259 -10.103 1.00 53.41 89 PRO A CA 1
ATOM 732 C C . PRO A 1 89 ? 8.212 20.575 -10.546 1.00 53.41 89 PRO A C 1
ATOM 734 O O . PRO A 1 89 ? 6.986 20.728 -10.505 1.00 53.41 89 PRO A O 1
ATOM 737 N N . LYS A 1 90 ? 9.041 21.571 -10.867 1.00 55.59 90 LYS A N 1
ATOM 738 C CA . LYS A 1 90 ? 8.589 22.853 -11.418 1.00 55.59 90 LYS A CA 1
ATOM 739 C C . LYS A 1 90 ? 7.709 22.595 -12.647 1.00 55.59 90 LYS A C 1
ATOM 741 O O . LYS A 1 90 ? 7.967 21.663 -13.396 1.00 55.59 90 LYS A O 1
ATOM 746 N N . LYS A 1 91 ? 6.675 23.430 -12.806 1.00 57.94 91 LYS A N 1
ATOM 747 C CA . LYS A 1 91 ? 5.794 23.504 -13.980 1.00 57.94 91 LYS A CA 1
ATOM 748 C C . LYS A 1 91 ? 6.605 23.398 -15.274 1.00 57.94 91 LYS A C 1
ATOM 750 O O . LYS A 1 91 ? 7.190 24.400 -15.665 1.00 57.94 91 LYS A O 1
ATOM 755 N N . GLU A 1 92 ? 6.553 22.253 -15.943 1.00 56.53 92 GLU A N 1
ATOM 756 C CA . GLU A 1 92 ? 6.818 22.141 -17.376 1.00 56.53 92 GLU A CA 1
ATOM 757 C C . GLU A 1 92 ? 5.777 21.181 -17.978 1.00 56.53 92 GLU A C 1
ATOM 759 O O . GLU A 1 92 ? 5.797 19.976 -17.750 1.00 56.53 92 GLU A O 1
ATOM 764 N N . SER A 1 93 ? 4.834 21.789 -18.707 1.00 56.78 93 SER A N 1
ATOM 765 C CA . SER A 1 93 ? 3.712 21.233 -19.485 1.00 56.78 93 SER A CA 1
ATOM 766 C C . SER A 1 93 ? 2.524 20.603 -18.728 1.00 56.78 93 SER A C 1
ATOM 768 O O . SER A 1 93 ? 2.659 19.681 -17.930 1.00 56.78 93 SER A O 1
ATOM 770 N N . ASP A 1 94 ? 1.325 21.118 -19.028 1.00 61.88 94 ASP A N 1
ATOM 771 C CA . ASP A 1 94 ? 0.021 20.661 -18.515 1.00 61.88 94 ASP A CA 1
ATOM 772 C C . ASP A 1 94 ? -0.519 19.413 -19.259 1.00 61.88 94 ASP A C 1
ATOM 774 O O . ASP A 1 94 ? -1.637 18.972 -18.995 1.00 61.88 94 ASP A O 1
ATOM 778 N N . ASP A 1 95 ? 0.256 18.825 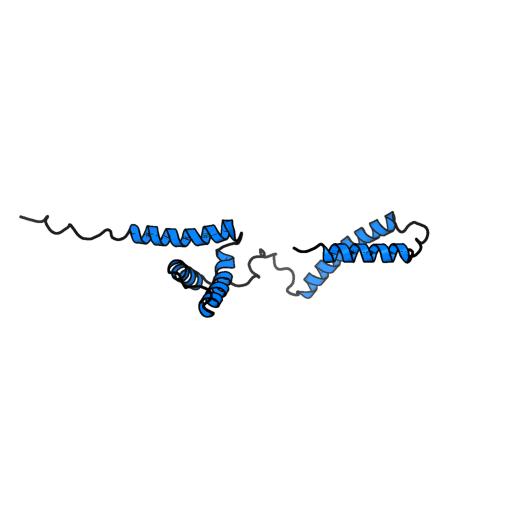-20.178 1.00 82.38 95 ASP A N 1
ATOM 779 C CA . ASP A 1 95 ? -0.171 17.690 -20.999 1.00 82.38 95 ASP A CA 1
ATOM 780 C C . ASP A 1 95 ? 0.497 16.381 -20.547 1.00 82.38 95 ASP A C 1
ATOM 782 O O . ASP A 1 95 ? 1.672 16.116 -20.813 1.00 82.38 95 ASP A O 1
ATOM 786 N N . LEU A 1 96 ? -0.274 15.534 -19.856 1.00 84.31 96 LEU A N 1
ATOM 787 C CA . LEU A 1 96 ? 0.162 14.206 -19.405 1.00 84.31 96 LEU A CA 1
ATOM 788 C C . LEU A 1 96 ? 0.698 13.347 -20.558 1.00 84.31 96 LEU A C 1
ATOM 790 O O . LEU A 1 96 ? 1.590 12.523 -20.344 1.00 84.31 96 LEU A O 1
ATOM 794 N N . TYR A 1 97 ? 0.169 13.536 -21.769 1.00 85.44 97 TYR A N 1
ATOM 795 C CA . TYR A 1 97 ? 0.598 12.797 -22.949 1.00 85.44 97 TYR A CA 1
ATOM 796 C C . TYR A 1 97 ? 2.043 13.131 -23.338 1.00 85.44 97 TYR A C 1
ATOM 798 O O . TYR A 1 97 ? 2.821 12.223 -23.645 1.00 85.44 97 TYR A O 1
ATOM 806 N N . ALA A 1 98 ? 2.437 14.402 -23.239 1.00 86.38 98 ALA A N 1
ATOM 807 C CA . ALA A 1 98 ? 3.802 14.841 -23.508 1.00 86.38 98 ALA A CA 1
ATOM 808 C C . ALA A 1 98 ? 4.804 14.212 -22.526 1.00 86.38 98 ALA A C 1
ATOM 810 O O . ALA A 1 98 ? 5.842 13.701 -22.943 1.00 86.38 98 ALA A O 1
ATOM 811 N N . ILE A 1 99 ? 4.452 14.148 -21.237 1.00 85.75 99 ILE A N 1
ATOM 812 C CA . ILE A 1 99 ? 5.296 13.534 -20.199 1.00 85.75 99 ILE A CA 1
ATOM 813 C C . ILE A 1 99 ? 5.465 12.031 -20.452 1.00 85.75 99 ILE A C 1
ATOM 815 O O . ILE A 1 99 ? 6.578 11.508 -20.391 1.00 85.75 99 ILE A O 1
ATOM 819 N N . ILE A 1 100 ? 4.377 11.313 -20.753 1.00 90.56 100 ILE A N 1
ATOM 820 C CA . ILE A 1 100 ? 4.447 9.874 -21.050 1.00 90.56 100 ILE A CA 1
ATOM 821 C C . ILE A 1 100 ? 5.306 9.628 -22.292 1.00 90.56 100 ILE A C 1
ATOM 823 O O . ILE A 1 100 ? 6.146 8.726 -22.272 1.00 90.56 100 ILE A O 1
ATOM 827 N N . SER A 1 101 ? 5.134 10.452 -23.326 1.00 88.62 101 SER A N 1
ATOM 828 C CA . SER A 1 101 ? 5.898 10.370 -24.573 1.00 88.62 101 SER A CA 1
ATOM 829 C C . SER A 1 101 ? 7.390 10.599 -24.336 1.00 88.62 101 SER A C 1
ATOM 831 O O . SER A 1 101 ? 8.201 9.796 -24.787 1.00 88.62 101 SER A O 1
ATOM 833 N N . GLN A 1 102 ? 7.753 11.616 -23.548 1.00 87.44 102 GLN A N 1
ATOM 834 C CA . GLN A 1 102 ? 9.142 11.881 -23.165 1.00 87.44 102 GLN A CA 1
ATOM 835 C C . GLN A 1 102 ? 9.754 10.695 -22.409 1.00 87.44 102 GLN A C 1
ATOM 837 O O . GLN A 1 102 ? 10.838 10.219 -22.738 1.00 87.44 102 GLN A O 1
ATOM 842 N N . MET A 1 103 ? 9.051 10.155 -21.411 1.00 87.38 103 MET A N 1
ATOM 843 C CA . MET A 1 103 ? 9.573 9.003 -20.675 1.00 87.38 103 MET A CA 1
ATOM 844 C C . MET A 1 103 ? 9.703 7.764 -21.572 1.00 87.38 103 MET A C 1
ATOM 846 O O . MET A 1 103 ? 10.555 6.907 -21.341 1.00 87.38 103 MET A O 1
ATOM 850 N N . GLN A 1 104 ? 8.814 7.602 -22.554 1.00 90.44 104 GLN A N 1
ATOM 851 C CA . GLN A 1 104 ? 8.892 6.511 -23.519 1.00 90.44 104 GLN A CA 1
ATOM 852 C C . GLN A 1 104 ? 10.094 6.669 -24.446 1.00 90.44 104 GLN A C 1
ATOM 854 O O . GLN A 1 104 ? 10.796 5.680 -24.629 1.00 90.44 104 GLN A O 1
ATOM 859 N N . SER A 1 105 ? 10.378 7.869 -24.959 1.00 89.00 105 SER A N 1
ATOM 860 C CA . SER A 1 105 ? 11.560 8.106 -25.794 1.00 89.00 105 SER A CA 1
ATOM 861 C C . SER A 1 105 ? 12.860 7.903 -25.014 1.00 89.00 105 SER A C 1
ATOM 863 O O . SER A 1 105 ? 13.724 7.165 -25.473 1.00 89.00 105 SER A O 1
ATOM 865 N N . GLU A 1 106 ? 12.958 8.430 -23.788 1.00 86.12 106 GLU A N 1
ATOM 866 C CA . GLU A 1 106 ? 14.142 8.253 -22.928 1.00 86.12 106 GLU A CA 1
ATOM 867 C C . GLU A 1 106 ? 14.399 6.778 -22.575 1.00 86.12 106 GLU A C 1
ATOM 869 O O . GLU A 1 106 ? 15.542 6.316 -22.526 1.00 86.12 106 GLU A O 1
ATOM 874 N N . ARG A 1 107 ? 13.335 6.006 -22.307 1.00 89.50 107 ARG A N 1
ATOM 875 C CA . ARG A 1 107 ? 13.467 4.558 -22.083 1.00 89.50 107 ARG A CA 1
ATOM 876 C C . ARG A 1 107 ? 13.812 3.823 -23.371 1.00 89.50 107 ARG A C 1
ATOM 878 O O . ARG A 1 107 ? 14.596 2.883 -23.310 1.00 89.50 107 ARG A O 1
ATOM 885 N N . LYS A 1 108 ? 13.227 4.231 -24.499 1.00 93.31 108 LYS A N 1
ATOM 886 C CA . LYS A 1 108 ? 13.441 3.602 -25.800 1.00 93.31 108 LYS A CA 1
ATOM 887 C C . LYS A 1 108 ? 14.902 3.701 -26.214 1.00 93.31 108 LYS A C 1
ATOM 889 O O . LYS A 1 108 ? 15.475 2.670 -26.513 1.00 93.31 108 LYS A O 1
ATOM 894 N N . GLU A 1 109 ? 15.520 4.876 -26.129 1.00 90.25 109 GLU A N 1
ATOM 895 C CA . GLU A 1 109 ? 16.938 5.053 -26.480 1.00 90.25 109 GLU A CA 1
ATOM 896 C C . GLU A 1 109 ? 17.846 4.129 -25.660 1.00 90.25 109 GLU A C 1
ATOM 898 O O . GLU A 1 109 ? 18.665 3.404 -26.214 1.00 90.25 109 GLU A O 1
ATOM 903 N N . ARG A 1 110 ? 17.628 4.053 -24.342 1.00 89.88 110 ARG A N 1
ATOM 904 C CA . ARG A 1 110 ? 18.398 3.164 -23.458 1.00 89.88 110 ARG A CA 1
ATOM 905 C C . ARG A 1 110 ? 18.187 1.679 -23.770 1.00 89.88 110 ARG A C 1
ATOM 907 O O . ARG A 1 110 ? 19.115 0.881 -23.654 1.00 89.88 110 ARG A O 1
ATOM 914 N N . VAL A 1 111 ? 16.956 1.293 -24.105 1.00 91.56 111 VAL A N 1
ATOM 915 C CA . VAL A 1 111 ? 16.625 -0.087 -24.489 1.00 91.56 111 VAL A CA 1
ATOM 916 C C . VAL A 1 111 ? 17.220 -0.417 -25.853 1.00 91.56 111 VAL A C 1
ATOM 918 O O . VAL A 1 111 ? 17.785 -1.495 -25.999 1.00 91.56 111 VAL A O 1
ATOM 921 N N . ASP A 1 112 ? 17.156 0.506 -26.809 1.00 93.88 112 ASP A N 1
ATOM 922 C CA . ASP A 1 112 ? 17.732 0.361 -28.143 1.00 93.88 112 ASP A CA 1
ATOM 923 C C . ASP A 1 112 ? 19.261 0.241 -28.047 1.00 93.88 112 ASP A C 1
ATOM 925 O O . ASP A 1 112 ? 19.834 -0.660 -28.646 1.00 93.88 112 ASP A O 1
ATOM 929 N N . GLU A 1 113 ? 19.933 1.046 -27.217 1.00 94.00 113 GLU A N 1
ATOM 930 C CA . GLU A 1 113 ? 21.371 0.912 -26.933 1.00 94.00 113 GLU A CA 1
ATOM 931 C C . GLU A 1 113 ? 21.722 -0.451 -26.319 1.00 94.00 113 GLU A C 1
ATOM 933 O O . GLU A 1 113 ? 22.661 -1.120 -26.760 1.00 94.00 113 GLU A O 1
ATOM 938 N N . MET A 1 114 ? 20.955 -0.899 -25.319 1.00 92.00 114 MET A N 1
ATOM 939 C CA . MET A 1 114 ? 21.138 -2.221 -24.718 1.00 92.00 114 MET A CA 1
ATOM 940 C C . MET A 1 114 ? 20.928 -3.328 -25.758 1.00 92.00 114 MET A C 1
ATOM 942 O O . MET A 1 114 ? 21.736 -4.254 -25.836 1.00 92.00 114 MET A O 1
ATOM 946 N N . PHE A 1 115 ? 19.883 -3.223 -26.579 1.00 91.88 115 PHE A N 1
ATOM 947 C CA . PHE A 1 115 ? 19.563 -4.186 -27.625 1.00 91.88 115 PHE A CA 1
ATOM 948 C C . PHE A 1 115 ? 20.651 -4.226 -28.698 1.00 91.88 115 PHE A C 1
ATOM 950 O O . PHE A 1 115 ? 21.144 -5.302 -29.021 1.00 91.88 115 PHE A O 1
ATOM 957 N N . LEU A 1 116 ? 21.115 -3.071 -29.177 1.00 92.12 116 LEU A N 1
ATOM 958 C CA . LEU A 1 116 ? 22.242 -2.966 -30.102 1.00 92.12 116 LEU A CA 1
ATOM 959 C C . LEU A 1 116 ? 23.512 -3.568 -29.502 1.00 92.12 116 LEU A C 1
ATOM 961 O O . LEU A 1 116 ? 24.248 -4.247 -30.210 1.00 92.12 116 LEU A O 1
ATOM 965 N N . SER A 1 117 ? 23.758 -3.395 -28.200 1.00 91.00 117 SER A N 1
ATOM 966 C CA . SER A 1 117 ? 24.902 -4.026 -27.533 1.00 91.00 117 SER A CA 1
ATOM 967 C C . SER A 1 117 ? 24.793 -5.557 -27.493 1.00 91.00 117 SER A C 1
ATOM 969 O O . SER A 1 117 ? 25.801 -6.248 -27.642 1.00 91.00 117 SER A O 1
ATOM 971 N N . LEU A 1 118 ? 23.579 -6.098 -27.336 1.00 89.00 118 LEU A N 1
ATOM 972 C CA . LEU A 1 118 ? 23.322 -7.538 -27.375 1.00 89.00 118 LEU A CA 1
ATOM 973 C C . LEU A 1 118 ? 23.469 -8.076 -28.797 1.00 89.00 118 LEU A C 1
ATOM 975 O O . LEU A 1 118 ? 24.185 -9.049 -29.005 1.00 89.00 118 LEU A O 1
ATOM 979 N N . VAL A 1 119 ? 22.868 -7.415 -29.784 1.00 87.75 119 VAL A N 1
ATOM 980 C CA . VAL A 1 119 ? 22.989 -7.785 -31.201 1.00 87.75 119 VAL A CA 1
ATOM 981 C C . VAL A 1 119 ? 24.435 -7.646 -31.678 1.00 87.75 119 VAL A C 1
ATOM 983 O O . VAL A 1 119 ? 24.918 -8.485 -32.420 1.00 87.75 119 VAL A O 1
ATOM 986 N N . SER A 1 120 ? 25.183 -6.651 -31.210 1.00 86.62 120 SER A N 1
ATOM 987 C CA . SER A 1 120 ? 26.603 -6.511 -31.543 1.00 86.62 120 SER A CA 1
ATOM 988 C C . SER A 1 120 ? 27.449 -7.651 -30.964 1.00 86.62 120 SER A C 1
ATOM 990 O O . SER A 1 120 ? 28.341 -8.153 -31.643 1.00 86.62 120 SER A O 1
ATOM 992 N N . LYS A 1 121 ? 27.165 -8.083 -29.728 1.00 87.38 121 LYS A N 1
ATOM 993 C CA . LYS A 1 121 ? 27.895 -9.176 -29.065 1.00 87.38 121 LYS A CA 1
ATOM 994 C C . LYS A 1 121 ? 27.508 -10.566 -29.565 1.00 87.38 121 LYS A C 1
ATOM 996 O O . LYS A 1 121 ? 28.367 -11.439 -29.616 1.00 87.38 121 LYS A O 1
ATOM 1001 N N . TYR A 1 122 ? 26.233 -10.774 -29.881 1.00 83.19 122 TYR A N 1
ATOM 1002 C CA . TYR A 1 122 ? 25.658 -12.102 -30.123 1.00 83.19 122 TYR A CA 1
ATOM 1003 C C . TYR A 1 122 ? 25.027 -12.263 -31.513 1.00 83.19 122 TYR A C 1
ATOM 1005 O O . TYR A 1 122 ? 24.849 -13.383 -31.968 1.00 83.19 122 TYR A O 1
ATOM 1013 N N . GLY A 1 123 ? 24.706 -11.172 -32.206 1.00 73.19 123 GLY A N 1
ATOM 1014 C CA . GLY A 1 123 ? 24.061 -11.160 -33.527 1.00 73.19 123 GLY A CA 1
ATOM 1015 C C . GLY A 1 123 ? 25.023 -11.097 -34.718 1.00 73.19 123 GLY A C 1
ATOM 1016 O O . GLY A 1 123 ? 24.570 -10.954 -35.847 1.00 73.19 123 GLY A O 1
ATOM 1017 N N . GLY A 1 124 ? 26.337 -11.185 -34.482 1.00 66.00 124 GLY A N 1
ATOM 1018 C CA . GLY A 1 124 ? 27.372 -11.262 -35.525 1.00 66.00 124 GLY A CA 1
ATOM 1019 C C . GLY A 1 124 ? 27.807 -12.686 -35.899 1.00 66.00 124 GLY A C 1
ATOM 1020 O O . GLY A 1 124 ? 28.794 -12.842 -36.615 1.00 66.00 124 GLY A O 1
ATOM 1021 N N . GLY A 1 125 ? 27.131 -13.716 -35.381 1.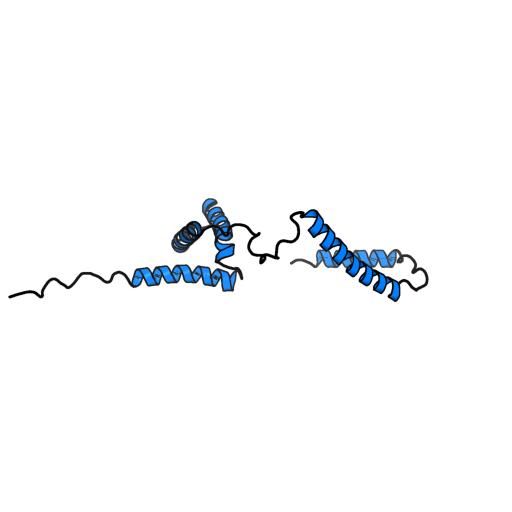00 67.81 125 GLY A N 1
ATOM 1022 C CA . GLY A 1 125 ? 27.394 -15.120 -35.705 1.00 67.81 125 GLY A CA 1
ATOM 1023 C C . GLY A 1 125 ? 26.532 -15.635 -36.859 1.00 67.81 125 GLY A C 1
ATOM 1024 O O . GLY A 1 125 ? 25.517 -15.030 -37.198 1.00 67.81 125 GLY A O 1
ATOM 1025 N N . GLU A 1 126 ? 26.948 -16.766 -37.440 1.00 66.50 126 GLU A N 1
ATOM 1026 C CA . GLU A 1 126 ? 26.136 -17.630 -38.318 1.00 66.50 126 GLU A CA 1
ATOM 1027 C C . GLU A 1 126 ? 24.702 -17.733 -37.759 1.00 66.50 126 GLU A C 1
ATOM 1029 O O . GLU A 1 126 ? 24.576 -17.736 -36.530 1.00 66.50 126 GLU A O 1
ATOM 1034 N N . PRO A 1 127 ? 23.637 -17.745 -38.592 1.00 61.31 127 PRO A N 1
ATOM 1035 C CA . PRO A 1 127 ? 22.263 -17.769 -38.101 1.00 61.31 127 PRO A CA 1
ATOM 1036 C C . PRO A 1 127 ? 22.126 -18.941 -37.139 1.00 61.31 127 PRO A C 1
ATOM 1038 O O . PRO A 1 127 ? 22.081 -20.091 -37.566 1.00 61.31 127 PRO A O 1
ATOM 1041 N N . SER A 1 128 ? 22.117 -18.649 -35.835 1.00 62.91 128 SER A N 1
ATOM 1042 C CA . SER A 1 128 ? 21.985 -19.687 -34.828 1.00 62.91 128 SER A CA 1
ATOM 1043 C C . SER A 1 128 ? 20.663 -20.361 -35.132 1.00 62.91 128 SER A C 1
ATOM 1045 O O . SER A 1 128 ? 19.625 -19.689 -35.112 1.00 62.91 128 SER A O 1
ATOM 1047 N N . SER A 1 129 ? 20.729 -21.639 -35.503 1.00 69.06 129 SER A N 1
ATOM 1048 C CA . SER A 1 129 ? 19.553 -22.443 -35.790 1.00 69.06 129 SER A CA 1
ATOM 1049 C C . SER A 1 129 ? 18.549 -22.246 -34.666 1.00 69.06 129 SER A C 1
ATOM 1051 O O . SER A 1 129 ? 18.943 -22.098 -33.504 1.00 69.06 129 SER A O 1
ATOM 1053 N N . GLU A 1 130 ? 17.263 -22.241 -35.007 1.00 74.88 130 GLU A N 1
ATOM 1054 C CA . GLU A 1 130 ? 16.217 -22.312 -33.992 1.00 74.88 130 GLU A CA 1
ATOM 1055 C C . GLU A 1 130 ? 16.599 -23.398 -32.970 1.00 74.88 130 GLU A C 1
ATOM 1057 O O . GLU A 1 130 ? 17.105 -24.452 -33.385 1.00 74.88 130 GLU A O 1
ATOM 1062 N N . PRO A 1 131 ? 16.465 -23.128 -31.655 1.00 76.31 131 PRO A N 1
ATOM 1063 C CA . PRO A 1 131 ? 16.764 -24.120 -30.634 1.00 76.31 131 PRO A CA 1
ATOM 1064 C C . PRO A 1 131 ? 16.099 -25.435 -31.011 1.00 76.31 131 PRO A C 1
ATOM 1066 O O . PRO A 1 131 ? 14.937 -25.439 -31.429 1.00 76.31 131 PRO A O 1
ATOM 1069 N N . THR A 1 132 ? 16.830 -26.540 -30.902 1.00 82.75 132 THR A N 1
ATOM 1070 C CA . THR A 1 132 ? 16.232 -27.837 -31.228 1.00 82.75 132 THR A CA 1
ATOM 1071 C C . THR A 1 132 ? 15.027 -28.084 -30.318 1.00 82.75 132 THR A C 1
ATOM 1073 O O . THR A 1 132 ? 15.010 -27.634 -29.171 1.00 82.75 132 THR A O 1
ATOM 1076 N N . GLU A 1 133 ? 14.001 -28.778 -30.822 1.00 82.75 133 GLU A N 1
ATOM 1077 C CA . GLU A 1 133 ? 12.751 -29.011 -30.074 1.00 82.75 133 GLU A CA 1
ATOM 1078 C C . GLU A 1 133 ? 13.025 -29.582 -28.671 1.00 82.75 133 GLU A C 1
ATOM 1080 O O . GLU A 1 133 ? 12.400 -29.173 -27.697 1.00 82.75 133 GLU A O 1
ATOM 1085 N N . GLU A 1 134 ? 14.043 -30.437 -28.541 1.00 85.75 134 GLU A N 1
ATOM 1086 C CA . GLU A 1 134 ? 14.493 -31.002 -27.266 1.00 85.75 134 GLU A CA 1
ATOM 1087 C C . GLU A 1 134 ? 15.026 -29.939 -26.283 1.00 85.75 134 GLU A C 1
ATOM 1089 O O . GLU A 1 134 ? 14.684 -29.947 -25.097 1.00 85.75 134 GLU A O 1
ATOM 1094 N N . GLU A 1 135 ? 15.824 -28.977 -26.753 1.00 85.88 135 GLU A N 1
ATOM 1095 C CA . GLU A 1 135 ? 16.337 -27.873 -25.930 1.00 85.88 135 GLU A CA 1
ATOM 1096 C C . GLU A 1 135 ? 15.214 -26.919 -25.506 1.00 85.88 135 GLU A C 1
ATOM 1098 O O . GLU A 1 135 ? 15.194 -26.421 -24.372 1.00 85.88 135 GLU A O 1
ATOM 1103 N N . PHE A 1 136 ? 14.252 -26.689 -26.400 1.00 86.12 136 PHE A N 1
ATOM 1104 C CA . PHE A 1 136 ? 13.089 -25.853 -26.135 1.00 86.12 136 PHE A CA 1
ATOM 1105 C C . PHE A 1 136 ? 12.135 -26.505 -25.123 1.00 86.12 136 PHE A C 1
ATOM 1107 O O . PHE A 1 136 ? 11.665 -25.852 -24.182 1.00 86.12 136 PHE A O 1
ATOM 1114 N N . GLU A 1 137 ? 11.897 -27.810 -25.248 1.00 88.12 137 GLU A N 1
ATOM 1115 C CA . GLU A 1 137 ? 11.069 -28.578 -24.321 1.00 88.12 137 GLU A CA 1
ATOM 1116 C C . GLU A 1 137 ? 11.735 -28.691 -22.937 1.00 88.12 137 GLU A C 1
ATOM 1118 O O . GLU A 1 137 ? 11.081 -28.485 -21.907 1.00 88.12 137 GLU A O 1
ATOM 1123 N N . ALA A 1 138 ? 13.063 -28.852 -22.888 1.00 88.44 138 ALA A N 1
ATOM 1124 C CA . ALA A 1 138 ? 13.835 -28.796 -21.647 1.00 88.44 138 ALA A CA 1
ATOM 1125 C C . ALA A 1 138 ? 13.750 -27.422 -20.950 1.00 88.44 138 ALA A C 1
ATOM 1127 O O . ALA A 1 138 ? 13.709 -27.352 -19.716 1.00 88.44 138 ALA A O 1
ATOM 1128 N N . ALA A 1 139 ? 13.701 -26.318 -21.705 1.00 88.19 139 ALA A N 1
ATOM 1129 C CA . ALA A 1 139 ? 13.498 -24.980 -21.146 1.00 88.19 139 ALA A CA 1
ATOM 1130 C C . ALA A 1 139 ? 12.087 -24.809 -20.551 1.00 88.19 139 ALA A C 1
ATOM 1132 O O . ALA A 1 139 ? 11.945 -24.253 -19.457 1.00 88.19 139 ALA A O 1
ATOM 1133 N N . ARG A 1 140 ? 11.050 -25.347 -21.209 1.00 86.88 140 ARG A N 1
ATOM 1134 C CA . ARG A 1 140 ? 9.669 -25.355 -20.688 1.00 86.88 140 ARG A CA 1
ATOM 1135 C C . ARG A 1 140 ? 9.539 -26.158 -19.398 1.00 86.88 140 ARG A C 1
ATOM 1137 O O . ARG A 1 140 ? 8.902 -25.692 -18.455 1.00 86.88 140 ARG A O 1
ATOM 1144 N N . GLU A 1 141 ? 10.157 -27.333 -19.325 1.00 88.00 141 GLU A N 1
ATOM 1145 C CA . GLU A 1 141 ? 10.160 -28.152 -18.107 1.00 88.00 141 GLU A CA 1
ATOM 1146 C C . GLU A 1 141 ? 10.855 -27.447 -16.932 1.00 88.00 141 GLU A C 1
ATOM 1148 O O . GLU A 1 141 ? 10.378 -27.517 -15.798 1.00 88.00 141 GLU A O 1
ATOM 1153 N N . LYS A 1 142 ? 11.937 -26.697 -17.182 1.00 86.25 142 LYS A N 1
ATOM 1154 C CA . LYS A 1 142 ? 12.589 -25.878 -16.145 1.00 86.25 142 LYS A CA 1
ATOM 1155 C C . LYS A 1 142 ? 11.671 -24.773 -15.618 1.00 86.25 142 LYS A C 1
ATOM 1157 O O . LYS A 1 142 ? 11.629 -24.575 -14.408 1.00 86.25 142 LYS A O 1
ATOM 1162 N N . LEU A 1 143 ? 10.921 -24.093 -16.488 1.00 84.25 143 LEU A N 1
ATOM 1163 C CA . LEU A 1 143 ? 9.972 -23.050 -16.076 1.00 84.25 143 LEU A CA 1
ATOM 1164 C C . LEU A 1 143 ? 8.833 -23.612 -15.227 1.00 84.25 143 LEU A C 1
ATOM 1166 O O . LEU A 1 143 ? 8.574 -23.083 -14.153 1.00 84.25 143 LEU A O 1
ATOM 1170 N N . LYS A 1 144 ? 8.231 -24.737 -15.635 1.00 82.75 144 LYS A N 1
ATOM 1171 C CA . LYS A 1 144 ? 7.188 -25.398 -14.833 1.00 82.75 144 LYS A CA 1
ATOM 1172 C C . LYS A 1 144 ? 7.686 -25.736 -13.430 1.00 82.75 144 LYS A C 1
ATOM 1174 O O . LYS A 1 144 ? 6.970 -25.512 -12.463 1.00 82.75 144 LYS A O 1
ATOM 1179 N N . ARG A 1 145 ? 8.923 -26.234 -13.305 1.00 77.31 145 ARG A N 1
ATOM 1180 C CA . ARG A 1 145 ? 9.533 -26.530 -11.998 1.00 77.31 145 ARG A CA 1
ATOM 1181 C C . ARG A 1 145 ? 9.695 -25.275 -11.143 1.00 77.31 145 ARG A C 1
ATOM 1183 O O . ARG A 1 145 ? 9.416 -25.335 -9.951 1.00 77.31 145 ARG A O 1
ATOM 1190 N N . VAL A 1 146 ? 10.116 -24.157 -11.738 1.00 73.81 146 VAL A N 1
ATOM 1191 C CA . VAL A 1 146 ? 10.254 -22.865 -11.044 1.00 73.81 146 VAL A CA 1
ATOM 1192 C C . VAL A 1 146 ? 8.892 -22.327 -10.597 1.00 73.81 146 VAL A C 1
ATOM 1194 O O . VAL A 1 146 ? 8.753 -21.946 -9.437 1.00 73.81 146 VAL A O 1
ATOM 1197 N N . ASP A 1 147 ? 7.875 -22.382 -11.458 1.00 64.81 147 ASP A N 1
ATOM 1198 C CA . ASP A 1 147 ? 6.515 -21.939 -11.128 1.00 64.81 147 ASP A CA 1
ATOM 1199 C C . ASP A 1 147 ? 5.903 -22.783 -10.003 1.00 64.81 147 ASP A C 1
ATOM 1201 O O . ASP A 1 147 ? 5.299 -22.244 -9.082 1.00 64.81 147 ASP A O 1
ATOM 1205 N N . THR A 1 148 ? 6.127 -24.102 -10.007 1.00 60.62 148 THR A N 1
ATOM 1206 C CA . THR A 1 148 ? 5.664 -24.992 -8.924 1.00 60.62 148 THR A CA 1
ATOM 1207 C C . THR A 1 148 ? 6.495 -24.900 -7.643 1.00 60.62 148 THR A C 1
ATOM 1209 O O . THR A 1 148 ? 6.062 -25.376 -6.600 1.00 60.62 148 THR A O 1
ATOM 1212 N N . SER A 1 149 ? 7.705 -24.340 -7.719 1.00 58.88 149 SER A N 1
ATOM 1213 C CA . SER A 1 149 ? 8.620 -24.194 -6.581 1.00 58.88 149 SER A CA 1
ATOM 1214 C C . SER A 1 149 ? 8.503 -22.828 -5.905 1.00 58.88 149 SER A C 1
ATOM 1216 O O . SER A 1 149 ? 9.058 -22.652 -4.819 1.00 58.88 149 SER A O 1
ATOM 1218 N N . THR A 1 150 ? 7.834 -21.859 -6.529 1.00 53.81 150 THR A N 1
ATOM 1219 C CA . THR A 1 150 ? 7.666 -20.511 -5.977 1.00 53.81 150 THR A CA 1
ATOM 1220 C C . THR A 1 150 ? 6.370 -20.449 -5.169 1.00 53.81 150 THR A C 1
ATOM 1222 O O . THR A 1 150 ? 5.438 -19.735 -5.518 1.00 53.81 150 THR A O 1
ATOM 1225 N N . ASP A 1 151 ? 6.328 -21.224 -4.085 1.00 52.69 151 ASP A N 1
ATOM 1226 C CA . ASP A 1 151 ? 5.426 -20.989 -2.955 1.00 52.69 151 ASP A CA 1
ATOM 1227 C C . ASP A 1 151 ? 6.111 -19.945 -2.054 1.00 52.69 151 ASP A C 1
ATOM 1229 O O . ASP A 1 151 ? 6.976 -20.269 -1.236 1.00 52.69 151 ASP A O 1
ATOM 1233 N N . TRP A 1 152 ? 5.774 -18.672 -2.265 1.00 53.16 152 TRP A N 1
ATOM 1234 C CA . TRP A 1 152 ? 5.949 -17.591 -1.290 1.00 53.16 152 TRP A CA 1
ATOM 1235 C C . TRP A 1 152 ? 4.623 -16.860 -1.126 1.00 53.16 152 TRP A C 1
ATOM 1237 O O . TRP A 1 152 ? 4.076 -16.406 -2.157 1.00 53.16 152 TRP A O 1
#

Secondary structure (DSSP, 8-state):
----SS-S------HHHHHHHHHHHHHHHHHHHHTS-S-HHHHHHHHHHHHHHHHHHTSSPPPHHHHHHHHHHHHSPP---TTSSS-------S-HHHHHHHHHHHHHHHHHHHHHHHHHHHTTSS------HHHHHHHHHHHHHHHHH---

Sequence (152 aa):
MDRYICKIIFKPMVPFVLRFVFLTSIIFHRLFCSMLCSDPKLDSHRFKIILDEAISFGELKSTKAYQKWGKKVSETKPPTNLLKRRGKPKKESDDLYAIISQMQSERKERVDEMFLSLVSKYGGGEPSSEPTEEEFEAAREKLKRVDTSTDW

InterPro domains:
  IPR042977 Chaperone protein AtJ6-like [PTHR44916] (29-148)
  IPR056453 DNAJC9, HTH domain [PF23302] (29-75)

Radius of gyration: 31.54 Å; chains: 1; bounding box: 46×66×102 Å